Protein AF-A0A0C3IUM6-F1 (afdb_monomer_lite)

Sequence (95 aa):
PGIWKFIWNHCIVVNHILQCLQNIGATVLAKKFVLAALSAVTHQRSFHTLTHTAVIVGHKCTFEGRIPEESKVQKIHDWPEGRNLTQVHGFLSVC

Secondary structure (DSSP, 8-state):
--HHHHHHHHHHHHHHHHHHHHHTT----GGG---S--EEEEETTTEEEEE--EEETTEEE-SS-EEE-HHHHHHHHTPPP--SHHHHHHHHTT-

Radius of gyration: 18.91 Å; chains: 1; bounding box: 41×19×57 Å

Organism: NCBI:txid870435

Structure (mmCIF, N/CA/C/O backbone):
data_AF-A0A0C3IUM6-F1
#
_entry.id   AF-A0A0C3IUM6-F1
#
loop_
_atom_site.group_PDB
_atom_site.id
_atom_site.type_symbol
_atom_site.label_atom_id
_atom_site.label_alt_id
_atom_site.label_comp_id
_atom_site.label_asym_id
_atom_site.label_entity_id
_atom_site.label_seq_id
_atom_site.pdbx_PDB_ins_code
_atom_site.Cartn_x
_atom_site.Cartn_y
_atom_site.Cartn_z
_atom_site.occupancy
_atom_site.B_iso_or_equiv
_atom_site.auth_seq_id
_atom_site.auth_comp_id
_atom_site.auth_asym_id
_atom_site.auth_atom_id
_atom_site.pdbx_PDB_model_num
ATOM 1 N N . PRO A 1 1 ? 17.459 4.952 23.357 1.00 59.94 1 PRO A N 1
ATOM 2 C CA . PRO A 1 1 ? 16.349 5.903 23.088 1.00 59.94 1 PRO A CA 1
ATOM 3 C C . PRO A 1 1 ? 16.177 6.153 21.574 1.00 59.94 1 PRO A C 1
ATOM 5 O O . PRO A 1 1 ? 16.935 6.916 20.996 1.00 59.94 1 PRO A O 1
ATOM 8 N N . GLY A 1 2 ? 15.241 5.467 20.906 1.00 81.25 2 GLY A N 1
ATOM 9 C CA . GLY A 1 2 ? 15.014 5.672 19.464 1.00 81.25 2 GLY A CA 1
ATOM 10 C C . GLY A 1 2 ? 13.993 4.704 18.870 1.00 81.25 2 GLY A C 1
ATOM 11 O O . GLY A 1 2 ? 12.913 5.118 18.465 1.00 81.25 2 GLY A O 1
ATOM 12 N N . ILE A 1 3 ? 14.286 3.403 18.930 1.00 83.12 3 ILE A N 1
ATOM 13 C CA . ILE A 1 3 ? 13.458 2.351 18.311 1.00 83.12 3 ILE A CA 1
ATOM 14 C C . ILE A 1 3 ? 12.101 2.198 19.015 1.00 83.12 3 ILE A C 1
ATOM 16 O O . ILE A 1 3 ? 11.061 2.231 18.369 1.00 83.12 3 ILE A O 1
ATOM 20 N N . TRP A 1 4 ? 12.088 2.122 20.349 1.00 87.69 4 TRP A N 1
ATOM 21 C CA . TRP A 1 4 ? 10.846 1.998 21.125 1.00 87.69 4 TRP A CA 1
ATOM 22 C C . TRP A 1 4 ? 9.885 3.169 20.908 1.00 87.69 4 TRP A C 1
ATOM 24 O O . TRP A 1 4 ? 8.693 2.962 20.712 1.00 87.69 4 TRP A O 1
ATOM 34 N N . LYS A 1 5 ? 10.411 4.400 20.879 1.00 90.81 5 LYS A N 1
ATOM 35 C CA . LYS A 1 5 ? 9.610 5.603 20.614 1.00 90.81 5 LYS A CA 1
ATOM 36 C C . LYS A 1 5 ? 9.060 5.603 19.186 1.00 90.81 5 LYS A C 1
ATOM 38 O O . LYS A 1 5 ? 7.917 5.989 18.981 1.00 90.81 5 LYS A O 1
ATOM 43 N N . PHE A 1 6 ? 9.851 5.147 18.214 1.00 87.75 6 PHE A N 1
ATOM 44 C CA . PHE A 1 6 ? 9.408 5.000 16.829 1.00 87.75 6 PHE A CA 1
ATOM 45 C C . PHE A 1 6 ? 8.251 3.999 16.701 1.00 87.75 6 PHE A C 1
ATOM 47 O O . PHE A 1 6 ? 7.210 4.346 16.145 1.00 87.75 6 PHE A O 1
ATOM 54 N N . ILE A 1 7 ? 8.400 2.799 17.274 1.00 87.88 7 ILE A N 1
ATOM 55 C CA . ILE A 1 7 ? 7.352 1.766 17.266 1.00 87.88 7 ILE A CA 1
ATOM 56 C C . ILE A 1 7 ? 6.091 2.286 17.958 1.00 87.88 7 ILE A C 1
ATOM 58 O O . ILE A 1 7 ? 4.999 2.184 17.408 1.00 87.88 7 ILE A O 1
ATOM 62 N N . TRP A 1 8 ? 6.244 2.902 19.132 1.00 90.94 8 TRP A N 1
ATOM 63 C CA . TRP A 1 8 ? 5.133 3.473 19.889 1.00 90.94 8 TRP A CA 1
ATOM 64 C C . TRP A 1 8 ? 4.354 4.517 19.082 1.00 90.94 8 TRP A C 1
ATOM 66 O O . TRP A 1 8 ? 3.132 4.427 18.962 1.00 90.94 8 TRP A O 1
ATOM 76 N N . ASN A 1 9 ? 5.060 5.462 18.459 1.00 92.69 9 ASN A N 1
ATOM 77 C CA . ASN A 1 9 ? 4.440 6.475 17.609 1.00 92.69 9 ASN A CA 1
ATOM 78 C C . ASN A 1 9 ? 3.716 5.843 16.411 1.00 92.69 9 ASN A C 1
ATOM 80 O O . ASN A 1 9 ? 2.613 6.267 16.074 1.00 92.69 9 ASN A O 1
ATOM 84 N N . HIS A 1 10 ? 4.302 4.815 15.789 1.00 89.56 10 HIS A N 1
ATOM 85 C CA . HIS A 1 10 ? 3.665 4.097 14.687 1.00 89.56 10 HIS A CA 1
ATOM 86 C C . HIS A 1 10 ? 2.366 3.406 15.131 1.00 89.56 10 HIS A C 1
ATOM 88 O O . HIS A 1 10 ? 1.336 3.556 14.473 1.00 89.56 10 HIS A O 1
ATOM 94 N N . CYS A 1 11 ? 2.378 2.723 16.280 1.00 92.19 11 CYS A N 1
ATOM 95 C CA . CYS A 1 11 ? 1.190 2.082 16.847 1.00 92.19 11 CYS A CA 1
ATOM 96 C C . CYS A 1 11 ? 0.082 3.090 17.183 1.00 92.19 11 CYS A C 1
ATOM 98 O O . CYS A 1 11 ? -1.086 2.807 16.920 1.00 92.19 11 CYS A O 1
ATOM 100 N N . ILE A 1 12 ? 0.427 4.273 17.706 1.00 95.56 12 ILE A N 1
ATOM 101 C CA . ILE A 1 12 ? -0.551 5.342 17.966 1.00 95.56 12 ILE A CA 1
ATOM 102 C C . ILE A 1 12 ? -1.244 5.775 16.671 1.00 95.56 12 ILE A C 1
ATOM 104 O O . ILE A 1 12 ? -2.472 5.870 16.636 1.00 95.56 12 ILE A O 1
ATOM 108 N N . VAL A 1 13 ? -0.477 6.010 15.602 1.00 94.69 13 VAL A N 1
ATOM 109 C CA . VAL A 1 13 ? -1.029 6.428 14.303 1.00 94.69 13 VAL A CA 1
ATOM 110 C C . VAL A 1 13 ? -1.962 5.357 13.739 1.00 94.69 13 VAL A C 1
ATOM 112 O O . VAL A 1 13 ? -3.076 5.669 13.321 1.00 94.69 13 VAL A O 1
ATOM 115 N N . VAL A 1 14 ? -1.542 4.090 13.770 1.00 92.62 14 VAL A N 1
ATOM 116 C CA . VAL A 1 14 ? -2.367 2.966 13.303 1.00 92.62 14 VAL A CA 1
ATOM 117 C C . VAL A 1 14 ? -3.659 2.862 14.111 1.00 92.62 14 VAL A C 1
ATOM 119 O O . VAL A 1 14 ? -4.732 2.753 13.523 1.00 92.62 14 VAL A O 1
ATOM 122 N N . ASN A 1 15 ? -3.580 2.945 15.441 1.00 94.62 15 ASN A N 1
ATOM 123 C CA . ASN A 1 15 ? -4.755 2.890 16.306 1.00 94.62 15 ASN A CA 1
ATOM 124 C C . ASN A 1 15 ? -5.750 4.015 15.986 1.00 94.62 15 ASN A C 1
ATOM 126 O O . ASN A 1 15 ? -6.944 3.757 15.862 1.00 94.62 15 ASN A O 1
ATOM 130 N N . HIS A 1 16 ? -5.264 5.241 15.776 1.00 96.00 16 HIS A N 1
ATOM 131 C CA . HIS A 1 16 ? -6.121 6.364 15.400 1.00 96.00 16 HIS A CA 1
ATOM 132 C C . HIS A 1 16 ? -6.832 6.124 14.058 1.00 96.00 16 HIS A C 1
ATOM 134 O O . HIS A 1 16 ? -8.038 6.333 13.950 1.00 96.00 16 HIS A O 1
ATOM 140 N N . ILE A 1 17 ? -6.118 5.624 13.043 1.00 94.81 17 ILE A N 1
ATOM 141 C CA . ILE A 1 17 ? -6.715 5.295 11.737 1.00 94.81 17 ILE A CA 1
ATOM 142 C C . ILE A 1 17 ? -7.793 4.214 11.886 1.00 94.81 17 ILE A C 1
ATOM 144 O O . ILE A 1 17 ? -8.879 4.351 11.323 1.00 94.81 17 ILE A O 1
ATOM 148 N N . LEU A 1 18 ? -7.521 3.158 12.656 1.00 94.31 18 LEU A N 1
ATOM 149 C CA . LEU A 1 18 ? -8.482 2.076 12.882 1.00 94.31 18 LEU A CA 1
ATOM 150 C C . LEU A 1 18 ? -9.732 2.567 13.620 1.00 94.31 18 LEU A C 1
ATOM 152 O O . LEU A 1 18 ? -10.840 2.205 13.230 1.00 94.31 18 LEU A O 1
ATOM 156 N N . GLN A 1 19 ? -9.573 3.438 14.618 1.00 96.19 19 GLN A N 1
ATOM 157 C CA . GLN A 1 19 ? -10.696 4.071 15.313 1.00 96.19 19 GLN A CA 1
ATOM 158 C C . GLN A 1 19 ? -11.529 4.944 14.366 1.00 96.19 19 GLN A C 1
ATOM 160 O O . GLN A 1 19 ? -12.754 4.853 14.374 1.00 96.19 19 GLN A O 1
ATOM 165 N N . CYS A 1 20 ? -10.894 5.738 13.497 1.00 96.31 20 CYS A N 1
ATOM 166 C CA . CYS A 1 20 ? -11.612 6.513 12.483 1.00 96.31 20 CYS A CA 1
ATOM 167 C C . CYS A 1 20 ? -12.435 5.614 11.550 1.00 96.31 20 CYS A C 1
ATOM 169 O O . CYS A 1 20 ? -13.596 5.919 11.287 1.00 96.31 20 CYS A O 1
ATOM 171 N N . LEU A 1 21 ? -11.856 4.506 11.076 1.00 96.19 21 LEU A N 1
ATOM 172 C CA . LEU A 1 21 ? -12.553 3.545 10.217 1.00 96.19 21 LEU A CA 1
ATOM 173 C C . LEU A 1 21 ? -13.728 2.883 10.947 1.00 96.19 21 LEU A C 1
ATOM 175 O O . LEU A 1 21 ? -14.817 2.778 10.387 1.00 96.19 21 LEU A O 1
ATOM 179 N N . GLN A 1 22 ? -13.535 2.497 12.207 1.00 95.62 22 GLN A N 1
ATOM 180 C CA . GLN A 1 22 ? -14.592 1.916 13.027 1.00 95.62 22 GLN A CA 1
ATOM 181 C C . GLN A 1 22 ? -15.752 2.898 13.241 1.00 95.62 22 GLN A C 1
ATOM 183 O O . GLN A 1 22 ? -16.911 2.509 13.105 1.00 95.62 22 GLN A O 1
ATOM 188 N N . ASN A 1 23 ? -15.456 4.173 13.509 1.00 97.31 23 ASN A N 1
ATOM 189 C CA . ASN A 1 23 ? -16.469 5.203 13.761 1.00 97.31 23 ASN A CA 1
ATOM 190 C C . ASN A 1 23 ? -17.382 5.466 12.556 1.00 97.31 23 ASN A C 1
ATOM 192 O O . ASN A 1 23 ? -18.534 5.849 12.737 1.00 97.31 23 ASN A O 1
ATOM 196 N N . ILE A 1 24 ? -16.890 5.249 11.334 1.00 96.88 24 ILE A N 1
ATOM 197 C CA . ILE A 1 24 ? -17.687 5.375 10.103 1.00 96.88 24 ILE A CA 1
ATOM 198 C C . ILE A 1 24 ? -18.312 4.043 9.654 1.00 96.88 24 ILE A C 1
ATOM 200 O O . ILE A 1 24 ? -18.880 3.970 8.567 1.00 96.88 24 ILE A O 1
ATOM 204 N N . GLY A 1 25 ? -18.182 2.975 10.449 1.00 96.12 25 GLY A N 1
ATOM 205 C CA . GLY A 1 25 ? -18.679 1.639 10.106 1.00 96.12 25 GLY A CA 1
ATOM 206 C C . GLY A 1 25 ? -17.896 0.940 8.987 1.00 96.12 25 GLY A C 1
ATOM 207 O O . GLY A 1 25 ? -18.388 -0.026 8.404 1.00 96.12 25 GLY A O 1
ATOM 208 N N . ALA A 1 26 ? -16.684 1.401 8.662 1.00 96.25 26 ALA A N 1
ATOM 209 C CA . ALA A 1 26 ? -15.842 0.753 7.665 1.00 96.25 26 ALA A CA 1
ATOM 210 C C . ALA A 1 26 ? -15.219 -0.531 8.229 1.00 96.25 26 ALA A C 1
ATOM 212 O O . ALA A 1 26 ? -14.797 -0.595 9.383 1.00 96.25 26 ALA A O 1
ATOM 213 N N . THR A 1 27 ? -15.115 -1.559 7.386 1.00 93.94 27 THR A N 1
ATOM 214 C CA . THR A 1 27 ? -14.479 -2.835 7.739 1.00 93.94 27 THR A CA 1
ATOM 215 C C . THR A 1 27 ? -13.189 -3.014 6.950 1.00 93.94 27 THR A C 1
ATOM 217 O O . THR A 1 27 ? -13.164 -2.845 5.731 1.00 93.94 27 THR A O 1
ATOM 220 N N . VAL A 1 28 ? -12.112 -3.397 7.638 1.00 90.81 28 VAL A N 1
ATOM 221 C CA . VAL A 1 28 ? -10.832 -3.745 7.012 1.00 90.81 28 VAL A CA 1
ATOM 222 C C . VAL A 1 28 ? -10.729 -5.259 6.906 1.00 90.81 28 VAL A C 1
ATOM 224 O O . VAL A 1 28 ? -10.884 -5.979 7.890 1.00 90.81 28 VAL A O 1
ATOM 227 N N . LEU A 1 29 ? -10.421 -5.763 5.712 1.00 92.19 29 LEU A N 1
ATOM 228 C CA . LEU A 1 29 ? -10.138 -7.181 5.537 1.00 92.19 29 LEU A CA 1
ATOM 229 C C . LEU A 1 29 ? -8.757 -7.507 6.120 1.00 92.19 29 LEU A C 1
ATOM 231 O O . LEU A 1 29 ? -7.742 -7.147 5.525 1.00 92.19 29 LEU A O 1
ATOM 235 N N . ALA A 1 30 ? -8.719 -8.250 7.228 1.00 86.50 30 ALA A N 1
ATOM 236 C CA . ALA A 1 30 ? -7.480 -8.593 7.935 1.00 86.50 30 ALA A CA 1
ATOM 237 C C . ALA A 1 30 ? -6.407 -9.214 7.021 1.00 86.50 30 ALA A C 1
ATOM 239 O O . ALA A 1 30 ? -5.242 -8.850 7.106 1.00 86.50 30 ALA A O 1
ATOM 240 N N . LYS A 1 31 ? -6.800 -10.074 6.068 1.00 86.56 31 LYS A N 1
ATOM 241 C CA . LYS A 1 31 ? -5.871 -10.707 5.112 1.00 86.56 31 LYS A CA 1
ATOM 242 C C . LYS A 1 31 ? -5.133 -9.709 4.206 1.00 86.56 31 LYS A C 1
ATOM 244 O O . LYS A 1 31 ? -4.042 -10.008 3.737 1.00 86.56 31 LYS A O 1
ATOM 249 N N . LYS A 1 32 ? -5.744 -8.559 3.906 1.00 84.69 32 LYS A N 1
ATOM 250 C CA . LYS A 1 32 ? -5.143 -7.504 3.068 1.00 84.69 32 LYS A CA 1
ATOM 251 C C . LYS A 1 32 ? -4.468 -6.415 3.898 1.00 84.69 32 LYS A C 1
ATOM 253 O O . LYS A 1 32 ? -3.814 -5.545 3.331 1.00 84.69 32 LYS A O 1
ATOM 258 N N . PHE A 1 33 ? -4.655 -6.436 5.214 1.00 87.06 33 PHE A N 1
ATOM 259 C CA . PHE A 1 33 ? -4.060 -5.467 6.110 1.00 87.06 33 PHE A CA 1
ATOM 260 C C . PHE A 1 33 ? -2.615 -5.856 6.396 1.00 87.06 33 PHE A C 1
ATOM 262 O O . PHE A 1 33 ? -2.324 -6.978 6.803 1.00 87.06 33 PHE A O 1
ATOM 269 N N . VAL A 1 34 ? -1.706 -4.919 6.158 1.00 85.50 34 VAL A N 1
ATOM 270 C CA . VAL A 1 34 ? -0.271 -5.137 6.285 1.00 85.50 34 VAL A CA 1
ATOM 271 C C . VAL A 1 34 ? 0.268 -4.151 7.316 1.00 85.50 34 VA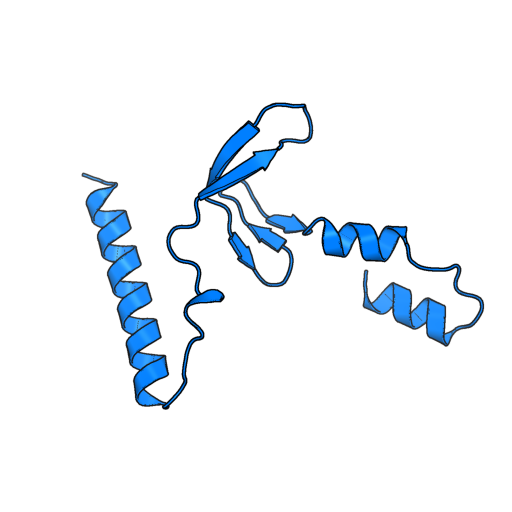L A C 1
ATOM 273 O O . VAL A 1 34 ? 0.178 -2.941 7.125 1.00 85.50 34 VAL A O 1
ATOM 276 N N . LEU A 1 35 ? 0.841 -4.675 8.400 1.00 83.50 35 LEU A N 1
ATOM 277 C CA . LEU A 1 35 ? 1.511 -3.903 9.447 1.00 83.50 35 LEU A CA 1
ATOM 278 C C . LEU A 1 35 ? 2.963 -4.341 9.564 1.00 83.50 35 LEU A C 1
ATOM 280 O O . LEU A 1 35 ? 3.237 -5.536 9.573 1.00 83.50 35 LEU A O 1
ATOM 284 N N . ALA A 1 36 ? 3.872 -3.368 9.679 1.00 75.75 36 ALA A N 1
ATOM 285 C CA . ALA A 1 36 ? 5.304 -3.610 9.868 1.00 75.75 36 ALA A CA 1
ATOM 286 C C . ALA A 1 36 ? 5.882 -4.650 8.883 1.00 75.75 36 ALA A C 1
ATOM 288 O O . ALA A 1 36 ? 6.590 -5.576 9.273 1.00 75.75 36 ALA A O 1
ATOM 289 N N . ALA A 1 37 ? 5.557 -4.497 7.596 1.00 75.75 37 ALA A N 1
ATOM 290 C CA . ALA A 1 37 ? 5.933 -5.448 6.560 1.00 75.75 37 ALA A CA 1
ATOM 291 C C . ALA A 1 37 ? 7.453 -5.614 6.468 1.00 75.75 37 ALA A C 1
ATOM 293 O O . ALA A 1 37 ? 8.182 -4.650 6.226 1.00 75.75 37 ALA A O 1
ATOM 294 N N . LEU A 1 38 ? 7.916 -6.849 6.632 1.00 67.12 38 LEU A N 1
ATOM 295 C CA . LEU A 1 38 ? 9.262 -7.274 6.287 1.00 67.12 38 LEU A CA 1
ATOM 296 C C . LEU A 1 38 ? 9.130 -8.239 5.114 1.00 67.12 38 LEU A C 1
ATOM 298 O O . LEU A 1 38 ? 8.435 -9.247 5.227 1.00 67.12 38 LEU A O 1
ATOM 302 N N . SER A 1 39 ? 9.773 -7.929 3.993 1.00 60.97 39 SER A N 1
ATOM 303 C CA . SER A 1 39 ? 9.811 -8.839 2.855 1.00 60.97 39 SER A CA 1
ATOM 304 C C . SER A 1 39 ? 11.242 -9.021 2.394 1.00 60.97 39 SER A C 1
ATOM 306 O O . SER A 1 39 ? 12.034 -8.085 2.308 1.00 60.97 39 SER A O 1
ATOM 308 N N . ALA A 1 40 ? 11.534 -10.258 2.035 1.00 57.22 40 ALA A N 1
ATOM 309 C CA . ALA A 1 40 ? 12.550 -10.598 1.070 1.00 57.22 40 ALA A CA 1
ATOM 310 C C . ALA A 1 40 ? 12.489 -9.661 -0.145 1.00 57.22 40 ALA A C 1
ATOM 312 O O . ALA A 1 40 ? 11.481 -9.661 -0.859 1.00 57.22 40 ALA A O 1
ATOM 313 N N . VAL A 1 41 ? 13.536 -8.874 -0.390 1.00 58.38 41 VAL A N 1
ATOM 314 C CA . VAL A 1 41 ? 13.724 -8.234 -1.692 1.00 58.38 41 VAL A CA 1
ATOM 315 C C . VAL A 1 41 ? 14.972 -8.811 -2.322 1.00 58.38 41 VAL A C 1
ATOM 317 O O . VAL A 1 41 ? 16.081 -8.677 -1.807 1.00 58.38 41 VAL A O 1
ATOM 320 N N . THR A 1 42 ? 14.774 -9.450 -3.468 1.00 53.62 42 THR A N 1
ATOM 321 C CA . THR A 1 42 ? 15.863 -9.778 -4.376 1.00 53.62 42 THR A CA 1
ATOM 322 C C . THR A 1 42 ? 16.310 -8.475 -5.015 1.00 53.62 42 THR A C 1
ATOM 324 O O . THR A 1 42 ? 15.586 -7.898 -5.830 1.00 53.62 42 THR A O 1
ATOM 327 N N . HIS A 1 43 ? 17.480 -7.977 -4.621 1.00 55.66 43 HIS A N 1
ATOM 328 C CA . HIS A 1 43 ? 18.110 -6.911 -5.384 1.00 55.66 43 HIS A CA 1
ATOM 329 C C . HIS A 1 43 ? 18.497 -7.473 -6.762 1.00 55.66 43 HIS A C 1
ATOM 331 O O . HIS A 1 43 ? 18.795 -8.660 -6.890 1.00 55.66 43 HIS A O 1
ATOM 337 N N . GLN A 1 44 ? 18.524 -6.636 -7.800 1.00 52.28 44 GLN A N 1
ATOM 338 C CA . GLN A 1 44 ? 18.779 -7.045 -9.195 1.00 52.28 44 GLN A CA 1
ATOM 339 C C . GLN A 1 44 ? 20.138 -7.750 -9.428 1.00 52.28 44 GLN A C 1
ATOM 341 O O . GLN A 1 44 ? 20.406 -8.280 -10.502 1.00 52.28 44 GLN A O 1
ATOM 346 N N . ARG A 1 45 ? 20.997 -7.796 -8.406 1.00 47.66 45 ARG A N 1
ATOM 347 C CA . ARG A 1 45 ? 22.142 -8.702 -8.293 1.00 47.66 45 ARG A CA 1
ATOM 348 C C . ARG A 1 45 ? 21.802 -9.701 -7.195 1.00 47.66 45 ARG A C 1
ATOM 350 O O . ARG A 1 45 ? 21.610 -9.232 -6.084 1.00 47.66 45 ARG A O 1
ATOM 357 N N . SER A 1 46 ? 21.734 -10.998 -7.512 1.00 49.81 46 SER A N 1
ATOM 358 C CA . SER A 1 46 ? 21.377 -12.181 -6.694 1.00 49.81 46 SER A CA 1
ATOM 359 C C . SER A 1 46 ? 21.785 -12.188 -5.205 1.00 49.81 46 SER A C 1
ATOM 361 O O . SER A 1 46 ? 22.484 -13.086 -4.740 1.00 49.81 46 SER A O 1
ATOM 363 N N . PHE A 1 47 ? 21.323 -11.209 -4.438 1.00 49.34 47 PHE A N 1
ATOM 364 C CA . PHE A 1 47 ? 21.528 -11.046 -3.011 1.00 49.34 47 PHE A CA 1
ATOM 365 C C . PHE A 1 47 ? 20.170 -10.724 -2.398 1.00 49.34 47 PHE A C 1
ATOM 367 O O . PHE A 1 47 ? 19.489 -9.769 -2.782 1.00 49.34 47 PHE A O 1
ATOM 374 N N . HIS A 1 48 ? 19.746 -11.593 -1.492 1.00 52.53 48 HIS A N 1
ATOM 375 C CA . HIS A 1 48 ? 18.458 -11.505 -0.837 1.00 52.53 48 HIS A CA 1
ATOM 376 C C . HIS A 1 48 ? 18.621 -10.699 0.451 1.00 52.53 48 HIS A C 1
ATOM 378 O O . HIS A 1 48 ? 19.061 -11.230 1.474 1.00 52.53 48 HIS A O 1
ATOM 384 N N . THR A 1 49 ? 18.254 -9.421 0.412 1.00 56.31 49 THR A N 1
ATOM 385 C CA . THR A 1 49 ? 18.258 -8.568 1.604 1.00 56.31 49 THR A CA 1
ATOM 386 C C . THR A 1 49 ? 16.874 -8.603 2.246 1.00 56.31 49 THR A C 1
ATOM 388 O O . THR A 1 49 ? 15.849 -8.488 1.570 1.00 56.31 49 THR A O 1
ATOM 391 N N . LEU A 1 50 ? 16.826 -8.783 3.568 1.00 60.81 50 LEU A N 1
ATOM 392 C CA . LEU A 1 50 ? 15.601 -8.583 4.338 1.00 60.81 50 LEU A CA 1
ATOM 393 C C . LEU A 1 50 ? 15.372 -7.079 4.470 1.00 60.81 50 LEU A C 1
ATOM 395 O O . LEU A 1 50 ? 16.074 -6.403 5.222 1.00 60.81 50 LEU A O 1
ATOM 399 N N . THR A 1 51 ? 14.399 -6.559 3.730 1.00 64.62 51 THR A N 1
ATOM 400 C CA . THR A 1 51 ? 14.076 -5.133 3.739 1.00 64.62 51 THR A CA 1
ATOM 401 C C . THR A 1 51 ? 12.625 -4.946 4.157 1.00 64.62 51 THR A C 1
ATOM 403 O O . THR A 1 51 ? 11.733 -5.721 3.808 1.00 64.62 51 THR A O 1
ATOM 406 N N . HIS A 1 52 ? 12.357 -3.894 4.923 1.00 73.50 52 HIS A N 1
ATOM 407 C CA . HIS A 1 52 ? 10.983 -3.506 5.200 1.00 73.50 52 HIS A CA 1
ATOM 408 C C . HIS A 1 52 ? 10.360 -2.955 3.926 1.00 73.50 52 HIS A C 1
ATOM 410 O O . HIS A 1 52 ? 10.741 -1.875 3.471 1.00 73.50 52 HIS A O 1
ATOM 416 N N . THR A 1 53 ? 9.445 -3.717 3.326 1.00 78.56 53 THR A N 1
ATOM 417 C CA . THR A 1 53 ? 8.789 -3.305 2.089 1.00 78.56 53 THR A CA 1
ATOM 418 C C . THR A 1 53 ? 7.301 -3.568 2.110 1.00 78.56 53 THR A C 1
ATOM 420 O O . THR A 1 53 ? 6.847 -4.588 2.620 1.00 78.56 53 THR A O 1
ATOM 423 N N . ALA A 1 54 ? 6.541 -2.635 1.546 1.00 86.31 54 ALA A N 1
ATOM 424 C CA . ALA A 1 54 ? 5.093 -2.726 1.439 1.00 86.31 54 ALA A CA 1
ATOM 425 C C . ALA A 1 54 ? 4.661 -2.428 0.003 1.00 86.31 54 ALA A C 1
ATOM 427 O O . ALA A 1 54 ? 5.170 -1.494 -0.618 1.00 86.31 54 ALA A O 1
ATOM 428 N N . VAL A 1 55 ? 3.707 -3.201 -0.521 1.00 88.69 55 VAL A N 1
ATOM 429 C CA . VAL A 1 55 ? 3.101 -2.918 -1.826 1.00 88.69 55 VAL A CA 1
ATOM 430 C C . VAL A 1 55 ? 1.966 -1.921 -1.634 1.00 88.69 55 VAL A C 1
ATOM 432 O O . VAL A 1 55 ? 0.935 -2.246 -1.047 1.00 88.69 55 VAL A O 1
ATOM 435 N N . ILE A 1 56 ? 2.156 -0.698 -2.123 1.00 88.56 56 ILE A N 1
ATOM 436 C CA . ILE A 1 56 ? 1.188 0.396 -2.012 1.00 88.56 56 ILE A CA 1
ATOM 437 C C . ILE A 1 56 ? 0.877 0.891 -3.421 1.00 88.56 56 ILE A C 1
ATOM 439 O O . ILE A 1 56 ? 1.758 1.369 -4.131 1.00 88.56 56 ILE A O 1
ATOM 443 N N . VAL A 1 57 ? -0.382 0.750 -3.850 1.00 89.00 57 VAL A N 1
ATOM 444 C CA . VAL A 1 57 ? -0.855 1.186 -5.182 1.00 89.00 57 VAL A CA 1
ATOM 445 C C . VAL A 1 57 ? 0.025 0.612 -6.314 1.00 89.00 57 VAL A C 1
ATOM 447 O O . VAL A 1 57 ? 0.401 1.283 -7.277 1.00 89.00 57 VAL A O 1
ATOM 450 N N . GLY A 1 58 ? 0.399 -0.663 -6.180 1.00 86.75 58 GLY A N 1
ATOM 451 C CA . GLY A 1 58 ? 1.258 -1.393 -7.118 1.00 86.75 58 GLY A CA 1
ATOM 452 C C . GLY A 1 58 ? 2.690 -0.870 -7.232 1.00 86.75 58 GLY A C 1
ATOM 453 O O . GLY A 1 58 ? 3.311 -1.001 -8.282 1.00 86.75 58 GLY A O 1
ATOM 454 N N . HIS A 1 59 ? 3.201 -0.250 -6.172 1.00 88.31 59 HIS A N 1
ATOM 455 C CA . HIS A 1 59 ? 4.619 0.043 -6.010 1.00 88.31 59 HIS A CA 1
ATOM 456 C C . HIS A 1 59 ? 5.136 -0.694 -4.787 1.00 88.31 59 HIS A C 1
ATOM 458 O O . HIS A 1 59 ? 4.511 -0.655 -3.728 1.00 88.31 59 HIS A O 1
ATOM 464 N N . LYS A 1 60 ? 6.296 -1.329 -4.919 1.00 88.94 60 LYS A N 1
ATOM 465 C CA . LYS A 1 60 ? 7.082 -1.815 -3.790 1.00 88.94 60 LYS A CA 1
ATOM 466 C C . LYS A 1 60 ? 7.770 -0.607 -3.155 1.00 88.94 60 LYS A C 1
ATOM 468 O O . LYS A 1 60 ? 8.711 -0.047 -3.715 1.00 88.94 60 LYS A O 1
ATOM 473 N N . CYS A 1 61 ? 7.267 -0.179 -2.007 1.00 88.50 61 CYS A N 1
ATOM 474 C CA . CYS A 1 61 ? 7.85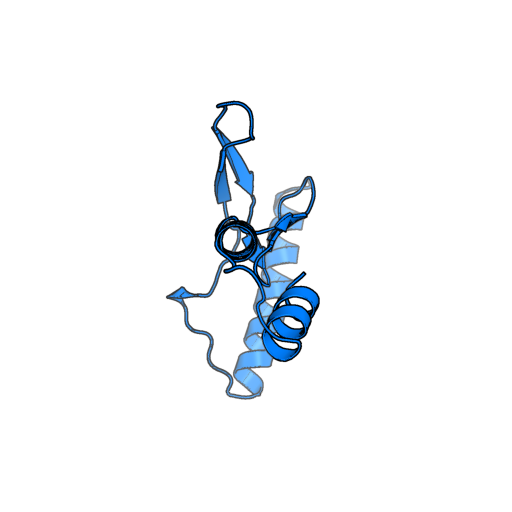2 0.889 -1.208 1.00 88.50 61 CYS A CA 1
ATOM 475 C C . CYS A 1 61 ? 8.864 0.281 -0.241 1.00 88.50 61 CYS A C 1
ATOM 477 O O . CYS A 1 61 ? 8.490 -0.564 0.569 1.00 88.50 61 CYS A O 1
ATOM 479 N N . THR 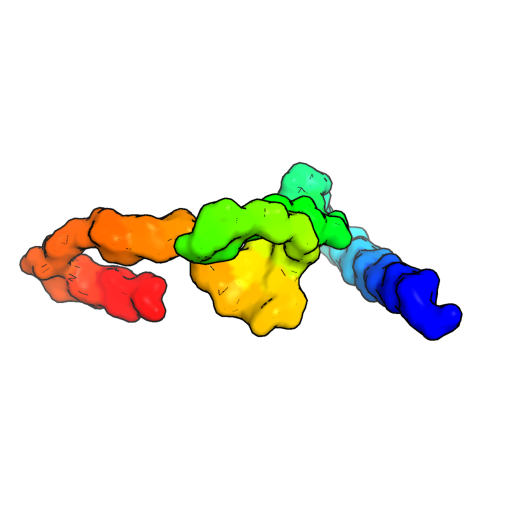A 1 62 ? 10.116 0.713 -0.321 1.00 86.25 62 THR A N 1
ATOM 480 C CA . THR A 1 62 ? 11.210 0.355 0.587 1.00 86.25 62 THR A CA 1
ATOM 481 C C . THR A 1 62 ? 11.681 1.613 1.325 1.00 86.25 62 THR A C 1
ATOM 483 O O . THR A 1 62 ? 11.213 2.719 1.044 1.00 86.25 62 THR A O 1
ATOM 486 N N . PHE A 1 63 ? 12.615 1.478 2.268 1.00 80.75 63 PHE A N 1
ATOM 487 C CA . PHE A 1 63 ? 13.262 2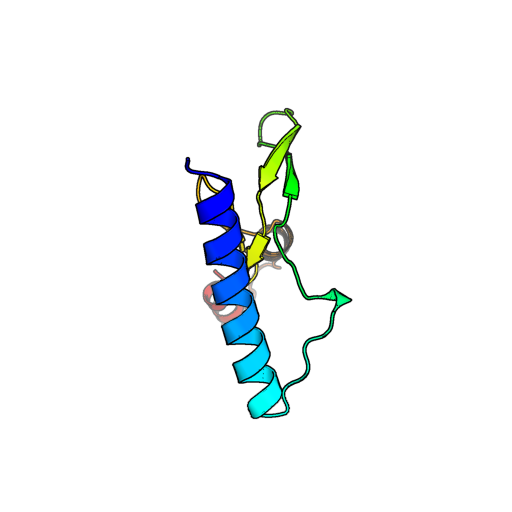.649 2.874 1.00 80.75 63 PHE A CA 1
ATOM 488 C C . PHE A 1 63 ? 14.110 3.457 1.885 1.00 80.75 63 PHE A C 1
ATOM 490 O O . PHE A 1 63 ? 14.272 4.659 2.066 1.00 80.75 63 PHE A O 1
ATOM 497 N N . GLU A 1 64 ? 14.640 2.805 0.854 1.00 83.50 64 GLU A N 1
ATOM 498 C CA . GLU A 1 64 ? 15.527 3.423 -0.135 1.00 83.50 64 GLU A CA 1
ATOM 499 C C . GLU A 1 64 ? 14.746 4.127 -1.248 1.00 83.50 64 GLU A C 1
ATOM 501 O O . GLU A 1 64 ? 15.266 5.026 -1.904 1.00 83.50 64 GLU A O 1
ATOM 506 N N . GLY A 1 65 ? 13.482 3.751 -1.458 1.00 84.06 65 GLY A N 1
ATOM 507 C CA . GLY A 1 65 ? 12.648 4.384 -2.465 1.00 84.06 65 GLY A CA 1
ATOM 508 C C . GLY A 1 65 ? 11.423 3.570 -2.845 1.00 84.06 65 GLY A C 1
ATOM 509 O O . GLY A 1 65 ? 10.953 2.699 -2.114 1.00 84.06 65 GLY A O 1
ATOM 510 N N . ARG A 1 66 ? 10.868 3.884 -4.014 1.00 88.19 66 ARG A N 1
ATOM 511 C CA . ARG A 1 66 ? 9.705 3.196 -4.578 1.00 88.19 66 ARG A CA 1
ATOM 512 C C . ARG A 1 66 ? 10.095 2.588 -5.909 1.00 88.19 66 ARG A C 1
ATOM 514 O O . ARG A 1 66 ? 10.660 3.277 -6.752 1.00 88.19 66 ARG A O 1
ATOM 521 N N . ILE A 1 67 ? 9.758 1.322 -6.093 1.00 89.75 67 ILE A N 1
ATOM 522 C CA . ILE A 1 67 ? 9.997 0.585 -7.332 1.00 89.75 67 ILE A CA 1
ATOM 523 C C . ILE A 1 67 ? 8.642 0.062 -7.820 1.00 89.75 67 ILE A C 1
ATOM 525 O O . ILE A 1 67 ? 7.832 -0.361 -6.987 1.00 89.75 67 ILE A O 1
ATOM 529 N N . PRO A 1 68 ? 8.340 0.100 -9.128 1.00 88.75 68 PRO A N 1
ATOM 530 C CA . PRO A 1 68 ? 7.134 -0.522 -9.660 1.00 88.75 68 PRO A CA 1
ATOM 531 C C . PRO A 1 68 ? 7.031 -1.994 -9.251 1.00 88.75 68 PRO A C 1
ATOM 533 O O . PRO A 1 68 ? 8.026 -2.709 -9.127 1.00 88.75 68 PRO A O 1
ATOM 536 N N . GLU A 1 69 ? 5.813 -2.461 -9.005 1.00 89.75 69 GLU A N 1
ATOM 537 C CA . GLU A 1 69 ? 5.582 -3.883 -8.795 1.00 89.75 69 GLU A CA 1
ATOM 538 C C . GLU A 1 69 ? 5.836 -4.660 -10.095 1.00 89.75 69 GLU A C 1
ATOM 540 O O . GLU A 1 69 ? 5.389 -4.247 -11.163 1.00 89.75 69 GLU A O 1
ATOM 545 N N . GLU A 1 70 ? 6.503 -5.812 -9.995 1.00 88.50 70 GLU A N 1
ATOM 546 C CA . GLU A 1 70 ? 6.853 -6.664 -11.142 1.00 88.50 70 GLU A CA 1
ATOM 547 C C . GLU A 1 70 ? 5.644 -6.969 -12.031 1.00 88.50 70 GLU A C 1
ATOM 549 O O . GLU A 1 70 ? 5.718 -6.903 -13.249 1.00 88.50 70 GLU A O 1
ATOM 554 N N . SER A 1 71 ? 4.484 -7.215 -11.417 1.00 88.44 71 SER A N 1
ATOM 555 C CA . SER A 1 71 ? 3.241 -7.499 -12.132 1.00 88.44 71 SER A CA 1
ATOM 556 C C . SER A 1 71 ? 2.762 -6.328 -13.000 1.00 88.44 71 SER A C 1
ATOM 558 O O . SER A 1 71 ? 2.096 -6.553 -14.010 1.00 88.44 71 SER A O 1
ATOM 560 N N . LYS A 1 72 ? 3.090 -5.079 -12.643 1.00 88.12 72 LYS A N 1
ATOM 561 C CA . LYS A 1 72 ? 2.812 -3.903 -13.479 1.00 88.12 72 LYS A CA 1
ATOM 562 C C . LYS A 1 72 ? 3.804 -3.780 -14.626 1.00 88.12 72 LYS A C 1
ATOM 564 O O . LYS A 1 72 ? 3.381 -3.487 -15.738 1.00 88.12 72 LYS A O 1
ATOM 569 N N . VAL A 1 73 ? 5.085 -4.039 -14.367 1.00 90.62 73 VAL A N 1
ATOM 570 C CA . VAL A 1 73 ? 6.130 -4.036 -15.405 1.00 90.62 73 VAL A CA 1
ATOM 571 C C . VAL A 1 73 ? 5.839 -5.115 -16.447 1.00 90.62 73 VAL A C 1
ATOM 573 O O . VAL A 1 73 ? 5.841 -4.837 -17.644 1.00 90.62 73 VAL A O 1
ATOM 576 N N . GLN A 1 74 ? 5.468 -6.312 -15.993 1.00 91.31 74 GLN A N 1
ATOM 577 C CA . GLN A 1 74 ? 5.126 -7.433 -16.859 1.00 91.31 74 GLN A CA 1
ATOM 578 C C . GLN A 1 74 ? 3.925 -7.122 -17.762 1.00 91.31 74 GLN A C 1
ATOM 580 O O . GLN A 1 74 ? 3.936 -7.468 -18.934 1.00 91.31 74 GLN A O 1
ATOM 585 N N . LYS A 1 75 ? 2.914 -6.394 -17.268 1.00 89.56 75 LYS A N 1
ATOM 586 C CA . LYS A 1 75 ? 1.766 -5.973 -18.094 1.00 89.56 75 LYS A CA 1
ATOM 587 C C . LYS A 1 75 ? 2.142 -5.030 -19.234 1.00 89.56 75 LYS A C 1
ATOM 589 O O . LYS A 1 75 ? 1.474 -5.053 -20.260 1.00 89.56 75 LYS A O 1
ATOM 594 N N . ILE A 1 76 ? 3.157 -4.189 -19.039 1.00 91.25 76 ILE A N 1
ATOM 595 C CA . ILE A 1 76 ? 3.674 -3.302 -20.089 1.00 91.25 76 ILE A CA 1
ATOM 596 C C . ILE A 1 76 ? 4.466 -4.131 -21.103 1.00 91.25 76 ILE A C 1
ATOM 598 O O . ILE A 1 76 ? 4.301 -3.943 -22.303 1.00 91.25 76 ILE A O 1
ATOM 602 N N . HIS A 1 77 ? 5.283 -5.071 -20.620 1.00 90.81 77 HIS A N 1
ATOM 603 C CA . HIS A 1 77 ? 6.064 -5.969 -21.468 1.00 90.81 77 HIS A CA 1
ATOM 604 C C . HIS A 1 77 ? 5.182 -6.887 -22.330 1.00 90.81 77 HIS A C 1
ATOM 606 O O . HIS A 1 77 ? 5.443 -7.064 -23.515 1.00 90.81 77 HIS A O 1
ATOM 612 N N . ASP A 1 78 ? 4.117 -7.437 -21.749 1.00 93.50 78 ASP A N 1
ATOM 613 C CA . ASP A 1 78 ? 3.202 -8.367 -22.420 1.00 93.50 78 ASP A CA 1
ATOM 614 C C . ASP A 1 78 ? 2.109 -7.651 -23.227 1.00 93.50 78 ASP A C 1
ATOM 616 O O . ASP A 1 78 ? 1.189 -8.294 -23.743 1.00 93.50 78 ASP A O 1
ATOM 620 N N . TRP A 1 79 ? 2.164 -6.319 -23.321 1.00 91.44 79 TRP A N 1
ATOM 621 C CA . TRP A 1 79 ? 1.154 -5.561 -24.043 1.00 91.44 79 TRP A CA 1
ATOM 622 C C . TRP A 1 79 ? 1.217 -5.880 -25.547 1.00 91.44 79 TRP A C 1
ATOM 624 O O . TRP A 1 79 ? 2.285 -5.778 -26.155 1.00 91.44 79 TRP A O 1
ATOM 634 N N . PRO A 1 80 ? 0.092 -6.255 -26.185 1.00 91.88 80 PRO A N 1
ATOM 635 C CA . PRO A 1 80 ? 0.086 -6.589 -27.602 1.00 91.88 80 PRO A CA 1
ATOM 636 C C . PRO A 1 80 ? 0.330 -5.348 -28.464 1.00 91.88 80 PRO A C 1
ATOM 638 O O . PRO A 1 80 ? -0.045 -4.233 -28.102 1.00 91.88 80 PRO A O 1
ATOM 641 N N . GLU A 1 81 ? 0.894 -5.544 -29.654 1.00 91.81 81 GLU A N 1
ATOM 642 C CA . GLU A 1 81 ? 1.101 -4.455 -30.609 1.00 91.81 81 GLU A CA 1
ATOM 643 C C . GLU A 1 81 ? -0.222 -3.732 -30.920 1.00 91.81 81 GLU A C 1
ATOM 645 O O . GLU A 1 81 ? -1.220 -4.351 -31.306 1.00 91.81 81 GLU A O 1
ATOM 650 N N . GLY A 1 82 ? -0.236 -2.410 -30.728 1.00 88.94 82 GLY A N 1
ATOM 651 C CA . GLY A 1 82 ? -1.419 -1.583 -30.937 1.00 88.94 82 GLY A CA 1
ATOM 652 C C . GLY A 1 82 ? -1.733 -1.440 -32.423 1.00 88.94 82 GLY A C 1
ATOM 653 O O . GLY A 1 82 ? -1.054 -0.706 -33.134 1.00 88.94 82 GLY A O 1
ATOM 654 N N . ARG A 1 83 ? -2.790 -2.107 -32.894 1.00 93.31 83 ARG A N 1
ATOM 655 C CA . ARG A 1 83 ? -3.219 -2.069 -34.308 1.00 93.31 83 ARG A CA 1
ATOM 656 C C . ARG A 1 83 ? -4.267 -0.998 -34.601 1.00 93.31 83 ARG A C 1
ATOM 658 O O . ARG A 1 83 ? -4.644 -0.797 -35.751 1.00 93.31 83 ARG A O 1
ATOM 665 N N . ASN A 1 84 ? -4.780 -0.335 -33.568 1.00 94.50 84 ASN A N 1
ATOM 666 C CA . ASN A 1 84 ? -5.757 0.740 -33.685 1.00 94.50 84 ASN A CA 1
ATOM 667 C C . ASN A 1 84 ? -5.515 1.828 -32.628 1.00 94.50 84 ASN A C 1
ATOM 669 O O . ASN A 1 84 ? -4.846 1.604 -31.618 1.00 94.50 84 ASN A O 1
ATOM 673 N N . LEU A 1 85 ? -6.090 3.011 -32.861 1.00 94.19 85 LEU A N 1
ATOM 674 C CA . LEU A 1 85 ? -5.930 4.169 -31.975 1.00 94.19 85 LEU A CA 1
ATOM 675 C C . LEU A 1 85 ? -6.388 3.881 -30.541 1.00 94.19 85 LEU A C 1
ATOM 677 O O . LEU A 1 85 ? -5.753 4.340 -29.599 1.00 94.19 85 LEU A O 1
ATOM 681 N N . THR A 1 86 ? -7.447 3.088 -30.359 1.00 93.88 86 THR A N 1
ATOM 682 C CA . THR A 1 86 ? -7.959 2.725 -29.031 1.00 93.88 86 THR A CA 1
ATOM 683 C C . THR A 1 86 ? -6.937 1.930 -28.221 1.00 93.88 86 THR A C 1
ATOM 685 O O . THR A 1 86 ?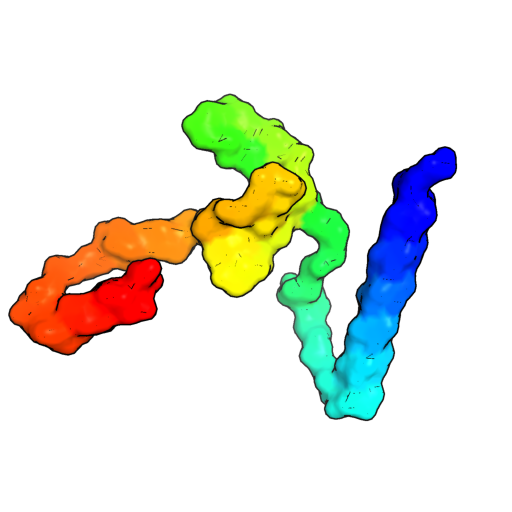 -6.743 2.209 -27.041 1.00 93.88 86 THR A O 1
ATOM 688 N N . GLN A 1 87 ? -6.249 0.971 -28.841 1.00 91.56 87 GLN A N 1
ATOM 689 C CA . GLN A 1 87 ? -5.212 0.168 -28.190 1.00 91.56 87 GLN A CA 1
ATOM 690 C C . GLN A 1 87 ? -3.973 1.000 -27.858 1.00 91.56 87 GLN A C 1
ATOM 692 O O . GLN A 1 87 ? -3.418 0.850 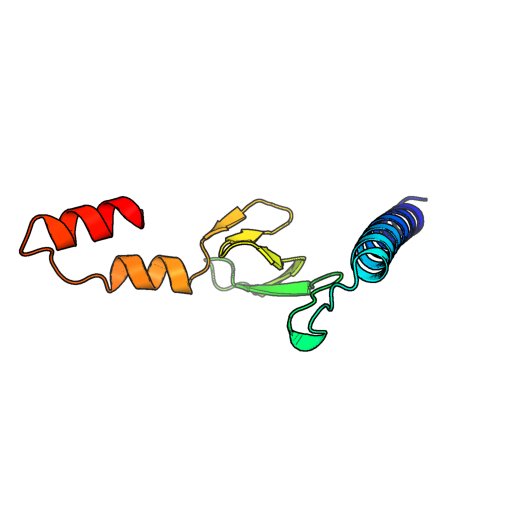-26.771 1.00 91.56 87 GLN A O 1
ATOM 697 N N . VAL A 1 88 ? -3.574 1.906 -28.757 1.00 91.94 88 VAL A N 1
ATOM 698 C CA . VAL A 1 88 ? -2.456 2.831 -28.514 1.00 91.94 88 VAL A CA 1
ATOM 699 C C . VAL A 1 88 ? -2.781 3.785 -27.361 1.00 91.94 88 VAL A C 1
ATOM 701 O O . VAL A 1 88 ? -1.974 3.942 -26.449 1.00 91.94 88 VAL A O 1
ATOM 704 N N . HIS A 1 89 ? -3.986 4.361 -27.332 1.00 94.00 89 HIS A N 1
ATOM 705 C CA . HIS A 1 89 ? -4.438 5.187 -26.209 1.00 94.00 89 HIS A CA 1
ATOM 706 C C . HIS A 1 89 ? -4.528 4.399 -24.899 1.00 94.00 89 HIS A C 1
ATOM 708 O O . HIS A 1 89 ? -4.155 4.918 -23.850 1.00 94.00 89 HIS A O 1
ATOM 714 N N . GLY A 1 90 ? -4.991 3.147 -24.955 1.00 92.50 90 GLY A N 1
ATOM 715 C CA . GLY A 1 90 ? -5.019 2.256 -23.797 1.00 92.50 90 GLY A CA 1
ATOM 716 C C . GLY A 1 90 ? -3.626 2.034 -23.213 1.00 92.50 90 GLY A C 1
ATOM 717 O O . GLY A 1 90 ? -3.454 2.150 -22.005 1.00 92.50 90 GLY A O 1
ATOM 718 N N . PHE A 1 91 ? -2.625 1.802 -24.065 1.00 91.00 91 PHE A N 1
ATOM 719 C CA . PHE A 1 91 ? -1.232 1.658 -23.641 1.00 91.00 91 PHE A CA 1
ATOM 720 C C . PHE A 1 91 ? -0.684 2.936 -22.995 1.00 91.00 91 PHE A C 1
ATOM 722 O O . PHE A 1 91 ? -0.160 2.895 -21.885 1.00 91.00 91 PHE A O 1
ATOM 729 N N . LEU A 1 92 ? -0.860 4.088 -23.652 1.00 90.50 92 LEU A N 1
ATOM 730 C CA . LEU A 1 92 ? -0.387 5.379 -23.138 1.00 90.50 92 LEU A CA 1
ATOM 731 C C . LEU A 1 92 ? -1.073 5.798 -21.833 1.00 90.50 92 LEU A C 1
ATOM 733 O O . LEU A 1 92 ? -0.521 6.595 -21.091 1.00 90.50 92 LEU A O 1
ATOM 737 N N . SER A 1 93 ? -2.270 5.281 -21.555 1.00 88.69 93 SER A N 1
ATOM 738 C CA . SER A 1 93 ? -2.951 5.506 -20.279 1.00 88.69 93 SER A CA 1
ATOM 739 C C . SER A 1 93 ? -2.424 4.620 -19.142 1.00 88.69 93 SER A C 1
ATOM 741 O O . SER A 1 93 ? -2.752 4.884 -17.984 1.00 88.69 93 SER A O 1
ATOM 743 N N . VAL A 1 94 ? -1.707 3.537 -19.454 1.00 85.00 94 VAL A N 1
ATOM 744 C CA . VAL A 1 94 ? -1.161 2.579 -18.475 1.00 85.00 94 VAL A CA 1
ATOM 745 C C . VAL A 1 94 ? 0.280 2.927 -18.086 1.00 85.00 94 VAL A C 1
ATOM 747 O O . VAL A 1 94 ? 0.674 2.634 -16.954 1.00 85.00 94 VAL A O 1
ATOM 750 N N . CYS A 1 95 ? 1.032 3.527 -19.011 1.00 71.69 95 CYS A N 1
ATOM 751 C CA . CYS A 1 95 ? 2.387 4.050 -18.816 1.00 71.69 95 CYS A CA 1
ATOM 752 C C . CYS A 1 95 ? 2.382 5.402 -18.089 1.00 71.69 95 CYS A C 1
ATOM 754 O O . CYS A 1 95 ? 3.264 5.586 -17.220 1.00 71.69 95 CYS A O 1
#

pLDDT: mean 84.24, std 13.18, range [47.66, 97.31]

Foldseek 3Di:
DPPVVVVVVLVVVVVVVVVVCVVVVHDDDPVLDDDQAWDFDCDPPRDTDGFRWDQDPQWTQTPVGTHGHPVLVVCLVPQDDDPDPVSVVVSVVSD